Protein AF-A0A966TII4-F1 (afdb_monomer_lite)

pLDDT: mean 80.09, std 16.01, range [38.72, 97.0]

Foldseek 3Di:
DDDDDPPPPPPPPPPPPPDPPDPDPVPQPQWDDDDPFIKGKWKDDPPPPRDTDHPDDPDDDDMDIDIGRPDPVQQAFFDKDWDFDDDPDDPVPGHTPDIDGTDHHD

Structure (mmCIF, N/CA/C/O backbone):
data_AF-A0A966TII4-F1
#
_entry.id   AF-A0A966TII4-F1
#
loop_
_atom_site.group_PDB
_atom_site.id
_atom_site.type_symbol
_atom_site.label_atom_id
_atom_site.label_alt_id
_atom_site.label_comp_id
_atom_site.label_asym_id
_atom_site.label_entity_id
_atom_site.label_seq_id
_atom_site.pdbx_PDB_ins_code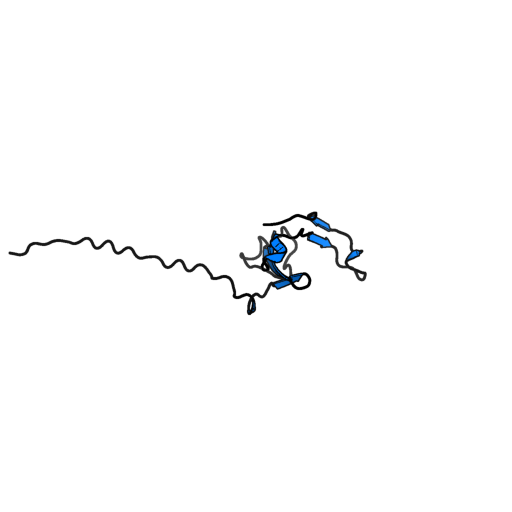
_atom_site.Cartn_x
_atom_site.Cartn_y
_atom_site.Cartn_z
_atom_site.occupancy
_atom_site.B_iso_or_equiv
_atom_site.auth_seq_id
_atom_site.auth_comp_id
_atom_site.auth_asym_id
_atom_site.auth_atom_id
_atom_site.pdbx_PDB_model_num
ATOM 1 N N . MET A 1 1 ? -62.439 -16.588 -41.034 1.00 38.72 1 MET A N 1
ATOM 2 C CA . MET A 1 1 ? -62.429 -17.328 -39.754 1.00 38.72 1 MET A CA 1
ATOM 3 C C . MET A 1 1 ? -61.046 -17.120 -39.154 1.00 38.72 1 MET A C 1
ATOM 5 O O . MET A 1 1 ? -60.069 -17.422 -39.823 1.00 38.72 1 MET A O 1
ATOM 9 N N . LYS A 1 2 ? -60.967 -16.422 -38.016 1.00 42.00 2 LYS A N 1
ATOM 10 C CA . LYS A 1 2 ? -59.726 -15.913 -37.412 1.00 42.00 2 LYS A CA 1
ATOM 11 C C . LYS A 1 2 ? -59.107 -17.013 -36.542 1.00 42.00 2 LYS A C 1
ATOM 13 O O . LYS A 1 2 ? -59.777 -17.469 -35.625 1.00 42.00 2 LYS A O 1
ATOM 18 N N . GLN A 1 3 ? -57.871 -17.421 -36.824 1.00 54.44 3 GLN A N 1
ATOM 19 C CA . GLN A 1 3 ? -57.079 -18.257 -35.919 1.00 54.44 3 GLN A CA 1
ATOM 20 C C . GLN A 1 3 ? -56.191 -17.338 -35.082 1.00 54.44 3 GLN A C 1
ATOM 22 O O . GLN A 1 3 ? -55.355 -16.609 -35.615 1.00 54.44 3 GLN A O 1
ATOM 27 N N . ALA A 1 4 ? -56.449 -17.333 -33.779 1.00 59.31 4 ALA A N 1
ATOM 28 C CA . ALA A 1 4 ? -55.672 -16.635 -32.774 1.00 59.31 4 ALA A CA 1
ATOM 29 C C . ALA A 1 4 ? -54.477 -17.510 -32.388 1.00 59.31 4 ALA A C 1
ATOM 31 O O . ALA A 1 4 ? -54.649 -18.583 -31.818 1.00 59.31 4 ALA A O 1
ATOM 32 N N . LEU A 1 5 ? -53.269 -17.043 -32.685 1.00 57.03 5 LEU A N 1
ATOM 33 C CA . LEU A 1 5 ? -52.047 -17.565 -32.088 1.00 57.03 5 LEU A CA 1
ATOM 34 C C . LEU A 1 5 ? -51.479 -16.442 -31.229 1.00 57.03 5 LEU A C 1
ATOM 36 O O . LEU A 1 5 ? -50.822 -15.526 -31.721 1.00 57.03 5 LEU A O 1
ATOM 40 N N . LEU A 1 6 ? -51.821 -16.490 -29.939 1.00 56.31 6 LEU A N 1
ATOM 41 C CA . LEU A 1 6 ? -51.167 -15.708 -28.900 1.00 56.31 6 LEU A CA 1
ATOM 42 C C . LEU A 1 6 ? -49.713 -16.183 -28.803 1.00 56.31 6 LEU A C 1
ATOM 44 O O . LEU A 1 6 ? -49.396 -17.123 -28.079 1.00 56.31 6 LEU A O 1
ATOM 48 N N . GLY A 1 7 ? -48.838 -15.551 -29.582 1.00 55.44 7 GLY A N 1
ATOM 49 C CA . GLY A 1 7 ? -47.397 -15.667 -29.426 1.00 55.44 7 GLY A CA 1
ATOM 50 C C . GLY A 1 7 ? -46.999 -14.984 -28.127 1.00 55.44 7 GLY A C 1
ATOM 51 O O . GLY A 1 7 ? -46.973 -13.757 -28.046 1.00 55.44 7 GLY A O 1
ATOM 52 N N . TRP A 1 8 ? -46.736 -15.787 -27.100 1.00 60.25 8 TRP A N 1
ATOM 53 C CA . TRP A 1 8 ? -46.182 -15.347 -25.829 1.00 60.25 8 TRP A CA 1
ATOM 54 C C . TRP A 1 8 ? -44.751 -14.870 -26.088 1.00 60.25 8 TRP A C 1
ATOM 56 O O . TRP A 1 8 ? -43.789 -15.635 -26.057 1.00 60.25 8 TRP A O 1
ATOM 66 N N . TRP A 1 9 ? -44.629 -13.595 -26.449 1.00 58.69 9 TRP A N 1
ATOM 67 C CA . TRP A 1 9 ? -43.355 -12.918 -26.602 1.00 58.69 9 TRP A CA 1
ATOM 68 C C . TRP A 1 9 ? -42.779 -12.738 -25.200 1.00 58.69 9 TRP A C 1
ATOM 70 O O . TRP A 1 9 ? -43.059 -11.763 -24.504 1.00 58.69 9 TRP A O 1
ATOM 80 N N . PHE A 1 10 ? -42.024 -13.740 -24.755 1.00 59.88 10 PHE A N 1
ATOM 81 C CA . PHE A 1 10 ? -41.177 -13.639 -23.579 1.00 59.88 10 PHE A CA 1
ATOM 82 C C . PHE A 1 10 ? -40.073 -12.633 -23.926 1.00 59.88 10 PHE A C 1
ATOM 84 O O . PHE A 1 10 ? -39.039 -12.976 -24.497 1.00 59.88 10 PHE A O 1
ATOM 91 N N . CYS A 1 11 ? -40.363 -11.351 -23.703 1.00 64.75 11 CYS A N 1
ATOM 92 C CA . CYS A 1 11 ? -39.399 -10.274 -23.835 1.00 64.75 11 CYS A CA 1
ATOM 93 C C . CYS A 1 11 ? -38.386 -10.452 -22.701 1.00 64.75 11 CYS A C 1
ATOM 95 O O . CYS A 1 11 ? -38.631 -10.055 -21.563 1.00 64.75 11 CYS A O 1
ATOM 97 N N . VAL A 1 12 ? -37.279 -11.138 -22.993 1.00 68.19 12 VAL A N 1
ATOM 98 C CA . VAL A 1 12 ? -36.110 -11.172 -22.116 1.00 68.19 12 VAL A CA 1
ATOM 99 C C . VAL A 1 12 ? -35.539 -9.759 -22.122 1.00 68.19 12 VAL A C 1
ATOM 101 O O . VAL A 1 12 ? -34.771 -9.385 -23.005 1.00 68.19 12 VAL A O 1
ATOM 104 N N . CYS A 1 13 ? -35.965 -8.944 -21.160 1.00 67.75 13 CYS A N 1
ATOM 105 C CA . CYS A 1 13 ? -35.308 -7.685 -20.860 1.00 67.75 13 CYS A CA 1
ATOM 106 C C . CYS A 1 13 ? -33.914 -8.032 -20.337 1.00 67.75 13 CYS A C 1
ATOM 108 O O . CYS A 1 13 ? -33.760 -8.453 -19.191 1.00 67.75 13 CYS A O 1
ATOM 110 N N . ALA A 1 14 ? -32.901 -7.907 -21.192 1.00 65.19 14 ALA A N 1
ATOM 111 C CA . ALA A 1 14 ? -31.520 -7.898 -20.749 1.00 65.19 14 ALA A CA 1
ATOM 112 C C . ALA A 1 14 ? -31.353 -6.679 -19.836 1.00 65.19 14 ALA A C 1
ATOM 114 O O . ALA A 1 14 ? -31.281 -5.546 -20.310 1.00 65.19 14 ALA A O 1
ATOM 115 N N . SER A 1 15 ? -31.367 -6.899 -18.522 1.00 67.94 15 SER A N 1
ATOM 116 C CA . SER A 1 15 ? -30.972 -5.878 -17.562 1.00 67.94 15 SER A CA 1
ATOM 117 C C . SER A 1 15 ? -29.527 -5.518 -17.873 1.00 67.94 15 SER A C 1
ATOM 119 O O . SER A 1 15 ? -28.626 -6.326 -17.648 1.00 67.94 15 SER A O 1
ATOM 121 N N . SER A 1 16 ? -29.297 -4.328 -18.419 1.00 61.53 16 SER A N 1
ATOM 122 C CA . SER A 1 16 ? -27.967 -3.741 -18.490 1.00 61.53 16 SER A CA 1
ATOM 123 C C . SER A 1 16 ? -27.487 -3.594 -17.048 1.00 61.53 16 SER A C 1
ATOM 125 O O . SER A 1 16 ? -27.890 -2.672 -16.340 1.00 61.53 16 SER A O 1
ATOM 127 N N . SER A 1 17 ? -26.683 -4.544 -16.571 1.00 60.25 17 SER A N 1
ATOM 128 C CA . SER A 1 17 ? -25.981 -4.378 -15.308 1.00 60.25 17 SER A CA 1
ATOM 129 C C . SER A 1 17 ? -24.989 -3.246 -15.519 1.00 60.25 17 SER A C 1
ATOM 131 O O . SER A 1 17 ? -23.977 -3.409 -16.202 1.00 60.25 17 SER A O 1
ATOM 133 N N . TRP A 1 18 ? -25.308 -2.079 -14.975 1.00 55.53 18 TRP A N 1
ATOM 134 C CA . TRP A 1 18 ? -24.359 -0.987 -14.873 1.00 55.53 18 TRP A CA 1
ATOM 135 C C . TRP A 1 18 ? -23.382 -1.368 -13.761 1.00 55.53 18 TRP A C 1
ATOM 137 O O . TRP A 1 18 ? -23.590 -1.074 -12.588 1.00 55.53 18 TRP A O 1
ATOM 147 N N . ALA A 1 19 ? -22.362 -2.146 -14.122 1.00 55.16 19 ALA A N 1
ATOM 148 C CA . ALA A 1 19 ? -21.176 -2.237 -13.295 1.00 55.16 19 ALA A CA 1
ATOM 149 C C . ALA A 1 19 ? -20.541 -0.848 -13.349 1.00 55.16 19 ALA A C 1
ATOM 151 O O . ALA A 1 19 ? -20.249 -0.359 -14.442 1.00 55.16 19 ALA A O 1
ATOM 152 N N . HIS A 1 20 ? -20.395 -0.185 -12.200 1.00 51.34 20 HIS A N 1
ATOM 153 C CA . HIS A 1 20 ? -19.582 1.022 -12.127 1.00 51.34 20 HIS A CA 1
ATOM 154 C C . HIS A 1 20 ? -18.202 0.668 -12.694 1.00 51.34 20 HIS A C 1
ATOM 156 O O . HIS A 1 20 ? -17.493 -0.169 -12.139 1.00 51.34 20 HIS A O 1
ATOM 162 N N . GLY A 1 21 ? -17.892 1.216 -13.871 1.00 48.62 21 GLY A N 1
ATOM 163 C CA . GLY A 1 21 ? -16.608 1.017 -14.523 1.00 48.62 21 GLY A CA 1
ATOM 164 C C . GLY A 1 21 ? -15.520 1.603 -13.638 1.00 48.62 21 GLY A C 1
ATOM 165 O O . GLY A 1 21 ? -15.689 2.714 -13.134 1.00 48.62 21 GLY A O 1
ATOM 166 N N . GLY A 1 22 ? -14.439 0.846 -13.436 1.00 52.81 22 GLY A N 1
ATOM 167 C CA . GLY A 1 22 ? -13.253 1.340 -12.743 1.00 52.81 22 GLY A CA 1
ATOM 168 C C . GLY A 1 22 ? -12.848 2.687 -13.331 1.00 52.81 22 GLY A C 1
ATOM 169 O O . GLY A 1 22 ? -12.829 2.848 -14.556 1.00 52.81 22 GLY A O 1
ATOM 170 N N . LEU A 1 23 ? -12.615 3.666 -12.457 1.00 51.94 23 LEU A N 1
ATOM 171 C CA . LEU A 1 23 ? -12.184 4.993 -12.868 1.00 51.94 23 LEU A CA 1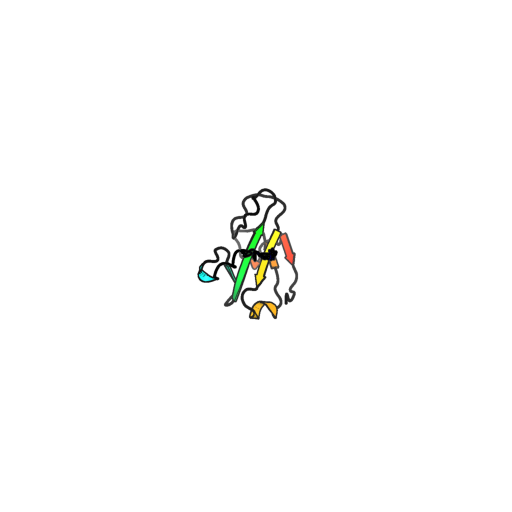
ATOM 172 C C . LEU A 1 23 ? -10.955 4.835 -13.766 1.00 51.94 23 LEU A C 1
ATOM 174 O O . LEU A 1 23 ? -10.041 4.063 -13.467 1.00 51.94 23 LEU A O 1
ATOM 178 N N . ALA A 1 24 ? -10.954 5.528 -14.906 1.00 49.75 24 ALA A N 1
ATOM 179 C CA . ALA A 1 24 ? -9.759 5.609 -15.728 1.00 49.75 24 ALA A CA 1
ATOM 180 C C . ALA A 1 24 ? -8.619 6.095 -14.833 1.00 49.75 24 ALA A C 1
ATOM 182 O O . ALA A 1 24 ? -8.807 7.052 -14.088 1.00 49.75 24 ALA A O 1
ATOM 183 N N . MET A 1 25 ? -7.454 5.452 -14.913 1.00 51.91 25 MET A N 1
ATOM 184 C CA . MET A 1 25 ? -6.324 5.741 -14.033 1.00 51.91 25 MET A CA 1
ATOM 185 C C . MET A 1 25 ? -6.050 7.251 -13.918 1.00 51.91 25 MET A C 1
ATOM 187 O O . MET A 1 25 ? -5.853 7.749 -12.821 1.00 51.91 25 MET A O 1
ATOM 191 N N . GLU A 1 26 ? -6.093 8.035 -14.994 1.00 49.31 26 GLU A N 1
ATOM 192 C CA . GLU A 1 26 ? -5.925 9.506 -14.948 1.00 49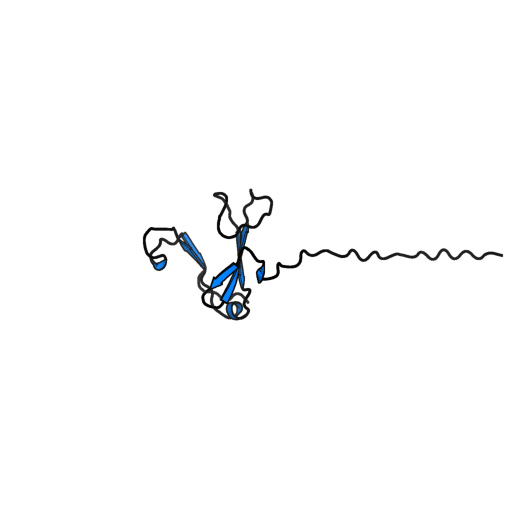.31 26 GLU A CA 1
ATOM 193 C C . GLU A 1 26 ? -6.830 10.241 -13.926 1.00 49.31 26 GLU A C 1
ATOM 195 O O . GLU A 1 26 ? -6.471 11.305 -13.432 1.00 49.31 26 GLU A O 1
ATOM 200 N N . GLN A 1 27 ? -7.998 9.679 -13.609 1.00 53.09 27 GLN A N 1
ATOM 201 C CA . GLN A 1 27 ? -9.027 10.243 -12.729 1.00 53.09 27 GLN A CA 1
ATOM 202 C C . GLN A 1 27 ? -9.117 9.537 -11.369 1.00 53.09 27 GLN A C 1
ATOM 204 O O . GLN A 1 27 ? -9.992 9.869 -10.570 1.00 53.09 27 GLN A O 1
ATOM 209 N N . ASP A 1 28 ? -8.253 8.554 -11.121 1.00 62.00 28 ASP A N 1
ATOM 210 C CA . ASP A 1 28 ? -8.207 7.839 -9.855 1.00 62.00 28 ASP A CA 1
ATOM 211 C C . ASP A 1 28 ? -7.578 8.737 -8.782 1.00 62.00 28 ASP A C 1
ATOM 213 O O . ASP A 1 28 ? -6.406 9.121 -8.863 1.00 62.00 28 ASP A O 1
ATOM 217 N N . MET A 1 29 ? -8.399 9.122 -7.805 1.00 68.62 29 MET A N 1
ATOM 218 C CA . MET A 1 29 ? -8.012 10.037 -6.735 1.00 68.62 29 MET A CA 1
ATOM 219 C C . MET A 1 29 ? -7.107 9.365 -5.699 1.00 68.62 29 MET A C 1
ATOM 221 O O . MET A 1 29 ? -6.418 10.078 -4.972 1.00 68.62 29 MET A O 1
ATOM 225 N N . CYS A 1 30 ? -7.074 8.028 -5.638 1.00 82.62 30 CYS A N 1
ATOM 226 C CA . CYS A 1 30 ? -6.354 7.291 -4.602 1.00 82.62 30 CYS A CA 1
ATOM 227 C C . CYS A 1 30 ? -5.129 6.527 -5.134 1.00 82.62 30 CYS A C 1
ATOM 229 O O . CYS A 1 30 ? -4.860 5.379 -4.768 1.00 82.62 30 CYS A O 1
ATOM 231 N N . LYS A 1 31 ? -4.355 7.169 -6.009 1.00 85.88 31 LYS A N 1
ATOM 232 C CA . LYS A 1 31 ? -3.123 6.595 -6.559 1.00 85.88 31 LYS A CA 1
ATOM 233 C C . LYS A 1 31 ? -1.917 6.801 -5.658 1.00 85.88 31 LYS A C 1
ATOM 235 O O . LYS A 1 31 ? -1.612 7.920 -5.257 1.00 85.88 31 LYS A O 1
ATOM 240 N N . LEU A 1 32 ? -1.150 5.733 -5.474 1.00 85.38 32 LEU A N 1
ATOM 241 C CA . LEU A 1 32 ? 0.163 5.746 -4.843 1.00 85.38 32 LEU A CA 1
ATOM 242 C C . LEU A 1 32 ? 1.249 5.352 -5.847 1.00 85.38 32 LEU A C 1
ATOM 244 O O . LEU A 1 32 ? 1.099 4.404 -6.619 1.00 85.38 32 LEU A O 1
ATOM 248 N N . THR A 1 33 ? 2.379 6.054 -5.797 1.00 88.06 33 THR A N 1
ATOM 249 C CA . THR A 1 33 ? 3.570 5.727 -6.591 1.00 88.06 33 THR A CA 1
ATOM 250 C C . THR A 1 33 ? 4.554 4.900 -5.774 1.00 88.06 33 THR A C 1
ATOM 252 O O . THR A 1 33 ? 4.993 5.332 -4.705 1.00 88.06 33 THR A O 1
ATOM 255 N N . VAL A 1 34 ? 4.972 3.754 -6.308 1.00 87.31 34 VAL A N 1
ATOM 256 C CA . VAL A 1 34 ? 6.049 2.919 -5.764 1.00 87.31 34 VAL A CA 1
ATOM 257 C C . VAL A 1 34 ? 7.206 2.936 -6.756 1.00 87.31 34 VAL A C 1
ATOM 259 O O . VAL A 1 34 ? 7.268 2.143 -7.695 1.00 87.31 34 VAL A O 1
ATOM 262 N N . GLY A 1 35 ? 8.123 3.889 -6.582 1.00 87.94 35 GLY A N 1
ATOM 263 C CA . GLY A 1 35 ? 9.160 4.149 -7.581 1.00 87.94 35 GLY A CA 1
ATOM 264 C C . GLY A 1 35 ? 8.529 4.544 -8.927 1.00 87.94 35 GLY A C 1
ATOM 265 O O . GLY A 1 35 ? 7.771 5.513 -8.952 1.00 87.94 35 GLY A O 1
ATOM 266 N N . PRO A 1 36 ? 8.818 3.834 -10.037 1.00 90.62 36 PRO A N 1
ATOM 267 C CA . PRO A 1 36 ? 8.210 4.106 -11.341 1.00 90.62 36 PRO A CA 1
ATOM 268 C C . PRO A 1 36 ? 6.819 3.471 -11.526 1.00 90.62 36 PRO A C 1
ATOM 270 O O . PRO A 1 36 ? 6.222 3.668 -12.580 1.00 90.62 36 PRO A O 1
ATOM 273 N N . TYR A 1 37 ? 6.335 2.692 -10.553 1.00 92.06 37 TYR A N 1
ATOM 274 C CA . TYR A 1 37 ? 5.102 1.912 -10.663 1.00 92.06 37 TYR A CA 1
ATOM 275 C C . TYR A 1 37 ? 3.929 2.574 -9.939 1.00 92.06 37 TYR A C 1
ATOM 277 O O . TYR A 1 37 ? 4.114 3.318 -8.972 1.00 92.06 37 TYR A O 1
ATOM 285 N N . MET A 1 38 ? 2.720 2.242 -10.374 1.00 90.75 38 MET A N 1
ATOM 286 C CA . MET A 1 38 ? 1.460 2.712 -9.812 1.00 90.75 38 MET A CA 1
ATOM 287 C C . MET A 1 38 ? 0.738 1.601 -9.048 1.00 90.75 38 MET A C 1
ATOM 289 O O . MET A 1 38 ? 0.682 0.448 -9.478 1.00 90.75 38 MET A O 1
ATOM 293 N N . MET A 1 39 ? 0.137 1.986 -7.927 1.00 90.56 39 MET A N 1
ATOM 294 C CA . MET A 1 39 ? -0.717 1.153 -7.089 1.00 90.56 39 MET A CA 1
ATOM 295 C C . MET A 1 39 ? -1.942 1.976 -6.681 1.00 90.56 39 MET A C 1
ATOM 297 O O . MET A 1 39 ? -1.819 3.169 -6.406 1.00 90.56 39 MET A O 1
ATOM 301 N N . HIS A 1 40 ? -3.116 1.361 -6.639 1.00 90.25 40 HIS A N 1
ATOM 302 C CA . HIS A 1 40 ? -4.324 1.991 -6.118 1.00 90.25 40 HIS A CA 1
ATOM 303 C C . HIS A 1 40 ? -4.476 1.639 -4.633 1.00 90.25 40 HIS A C 1
ATOM 305 O O . HIS A 1 40 ? -4.264 0.494 -4.225 1.00 90.25 40 HIS A O 1
ATOM 311 N N . PHE A 1 41 ? -4.795 2.636 -3.815 1.00 89.06 41 PHE A N 1
ATOM 312 C CA . PHE A 1 41 ? -5.015 2.493 -2.381 1.00 89.06 41 PHE A CA 1
ATOM 313 C C . PHE A 1 41 ? -6.472 2.794 -2.065 1.00 89.06 41 PHE A C 1
ATOM 315 O O . PHE A 1 41 ? -6.966 3.848 -2.430 1.00 89.06 41 PHE A O 1
ATOM 322 N N . ALA A 1 42 ? -7.141 1.935 -1.305 1.00 88.38 42 ALA A N 1
ATOM 323 C CA . ALA A 1 42 ? -8.464 2.252 -0.782 1.00 88.38 42 ALA A CA 1
ATOM 324 C C . ALA A 1 42 ? -8.569 1.874 0.690 1.00 88.38 42 ALA A C 1
ATOM 326 O O . ALA A 1 42 ? -8.219 0.764 1.096 1.00 88.38 42 ALA A O 1
ATOM 327 N N . GLY A 1 43 ? -9.080 2.800 1.493 1.00 89.44 43 GLY A N 1
ATOM 328 C CA . GLY A 1 43 ? -9.410 2.566 2.887 1.00 89.44 43 GLY A CA 1
ATOM 329 C C . GLY A 1 43 ? -10.916 2.526 3.131 1.00 89.44 43 GLY A C 1
ATOM 330 O O . GLY A 1 43 ? -11.668 3.297 2.536 1.00 89.44 43 GLY A O 1
ATOM 331 N N . TYR A 1 44 ? -11.354 1.657 4.045 1.00 89.19 44 TYR A N 1
ATOM 332 C CA . TYR A 1 44 ? -12.749 1.550 4.484 1.00 89.19 44 TYR A CA 1
ATOM 333 C C . TYR A 1 44 ? -12.852 1.457 6.012 1.00 89.19 44 TYR A C 1
ATOM 335 O O . TYR A 1 44 ? -12.042 0.791 6.663 1.00 89.19 44 TYR A O 1
ATOM 343 N N . GLN A 1 45 ? -13.879 2.095 6.579 1.00 88.94 45 GLN A N 1
ATOM 344 C CA . GLN A 1 45 ? -14.257 2.034 7.999 1.00 88.94 45 GLN A CA 1
ATOM 345 C C . GLN A 1 45 ? -15.767 1.785 8.120 1.00 88.94 45 GLN A C 1
ATOM 347 O O . GLN A 1 45 ? -16.517 2.169 7.226 1.00 88.94 45 GLN A O 1
ATOM 352 N N . GLU A 1 46 ? -16.217 1.142 9.202 1.00 81.38 46 GLU A N 1
ATOM 353 C CA . GLU A 1 46 ? -17.639 0.790 9.397 1.00 81.38 46 GLU A CA 1
ATOM 354 C C . GLU A 1 46 ? -18.553 2.027 9.472 1.00 81.38 46 GLU A C 1
ATOM 356 O O . GLU A 1 46 ? -19.685 2.007 8.989 1.00 81.38 46 GLU A O 1
ATOM 361 N N . ASP A 1 47 ? -18.037 3.111 10.049 1.00 70.69 47 ASP A N 1
ATOM 362 C CA . ASP A 1 47 ? -18.751 4.358 10.334 1.00 70.69 47 ASP A CA 1
ATOM 363 C C . ASP A 1 47 ? -18.927 5.227 9.076 1.00 70.69 47 ASP A C 1
ATOM 365 O O . ASP A 1 47 ? -19.851 6.041 8.980 1.00 70.69 47 ASP A O 1
ATOM 369 N N . ALA A 1 48 ? -18.024 5.066 8.105 1.00 63.69 48 ALA A N 1
ATOM 370 C CA . ALA A 1 48 ? -18.097 5.731 6.816 1.00 63.69 48 ALA A CA 1
ATOM 371 C C . ALA A 1 48 ? -19.077 4.942 5.944 1.00 63.69 48 ALA A C 1
ATOM 373 O O . ALA A 1 48 ? -18.937 3.733 5.801 1.00 63.69 48 ALA A O 1
ATOM 374 N N . GLN A 1 49 ? -20.083 5.602 5.366 1.00 61.47 49 GLN A N 1
ATOM 375 C CA . GLN A 1 49 ? -21.156 4.995 4.559 1.00 61.47 49 GLN A CA 1
ATOM 376 C C . GLN A 1 49 ? -20.643 4.321 3.265 1.00 61.47 49 GLN A C 1
ATOM 378 O O . GLN A 1 49 ? -20.972 4.751 2.164 1.00 61.47 49 GLN A O 1
ATOM 383 N N . ARG A 1 50 ? -19.849 3.248 3.381 1.00 63.66 50 ARG A N 1
ATOM 384 C CA . ARG A 1 50 ? -19.173 2.532 2.284 1.00 63.66 50 ARG A CA 1
ATOM 385 C C . ARG A 1 50 ? -18.337 3.433 1.368 1.00 63.66 50 ARG A C 1
ATOM 387 O O . ARG A 1 50 ? -18.078 3.065 0.226 1.00 63.66 50 ARG A O 1
ATOM 394 N N . THR A 1 51 ? -17.929 4.596 1.857 1.00 74.81 51 THR A N 1
ATOM 395 C CA . THR A 1 51 ? -17.112 5.537 1.097 1.00 74.81 51 THR A CA 1
ATOM 396 C C . THR A 1 51 ? -15.653 5.155 1.258 1.00 74.81 51 THR A C 1
ATOM 398 O O . THR A 1 51 ? -15.178 4.997 2.384 1.00 74.81 51 THR A O 1
ATOM 401 N N . GLU A 1 52 ? -14.959 4.999 0.136 1.00 80.50 52 GLU A N 1
ATOM 402 C CA . GLU A 1 52 ? -13.507 4.868 0.144 1.00 80.50 52 GLU A CA 1
ATOM 403 C C . GLU A 1 52 ? -12.856 6.177 0.604 1.00 80.50 52 GLU A C 1
ATOM 405 O O . GLU A 1 52 ? -13.364 7.272 0.346 1.00 80.50 52 GLU A O 1
ATOM 410 N N . PHE A 1 53 ? -11.720 6.064 1.281 1.00 84.88 53 PHE A N 1
ATOM 411 C CA . PHE A 1 53 ? -10.821 7.188 1.511 1.00 84.88 53 PHE A CA 1
ATOM 412 C C . PHE A 1 53 ? -9.416 6.846 1.015 1.00 84.88 53 PHE A C 1
ATOM 414 O O . PHE A 1 53 ? -9.007 5.682 1.036 1.00 84.88 53 PHE A O 1
ATOM 421 N N . CYS A 1 54 ? -8.685 7.876 0.585 1.00 82.50 54 CYS A N 1
ATOM 422 C CA . CYS A 1 54 ? -7.330 7.738 0.059 1.00 82.50 54 CYS A CA 1
ATOM 423 C C . CYS A 1 54 ? -6.283 7.927 1.173 1.00 82.50 54 CYS A C 1
ATOM 425 O O . CYS A 1 54 ? -5.791 6.963 1.738 1.00 82.50 54 CYS A O 1
ATOM 427 N N . GLU A 1 55 ? -5.952 9.168 1.537 1.00 77.44 55 GLU A N 1
ATOM 428 C CA . GLU A 1 55 ? -4.836 9.456 2.457 1.00 77.44 55 GLU A CA 1
ATOM 429 C C . GLU A 1 55 ? -5.308 9.814 3.874 1.00 77.44 55 GLU A C 1
ATOM 431 O O . GLU A 1 55 ? -4.660 9.468 4.865 1.00 77.44 55 GLU A O 1
ATOM 436 N N . ASP A 1 56 ? -6.470 10.463 3.979 1.00 81.62 56 ASP A N 1
ATOM 437 C CA . ASP A 1 56 ? -7.015 10.955 5.241 1.00 81.62 56 ASP A CA 1
ATOM 438 C C . ASP A 1 56 ? -7.987 9.941 5.857 1.00 81.62 56 ASP A C 1
ATOM 440 O O . ASP A 1 56 ? -9.170 9.888 5.516 1.00 81.62 56 ASP A O 1
ATOM 444 N N . ILE A 1 57 ? -7.484 9.141 6.802 1.00 86.00 57 ILE A N 1
ATOM 445 C CA . ILE A 1 57 ? -8.317 8.248 7.619 1.00 86.00 57 ILE A CA 1
ATOM 446 C C . ILE A 1 57 ? -9.241 9.115 8.500 1.00 86.00 57 ILE A C 1
ATOM 448 O O . ILE A 1 57 ? -8.736 9.854 9.353 1.00 86.00 57 ILE A O 1
ATOM 452 N N . PRO A 1 58 ? -10.577 9.027 8.360 1.00 83.75 58 PRO A N 1
ATOM 453 C CA . PRO A 1 58 ? -11.480 10.007 8.961 1.00 83.75 58 PRO A CA 1
ATOM 454 C C . PRO A 1 58 ? -11.607 9.854 10.482 1.00 83.75 58 PRO A C 1
ATOM 456 O O . PRO A 1 58 ? -11.672 10.852 11.210 1.00 83.75 58 PRO A O 1
ATOM 459 N N . HIS A 1 59 ? -11.629 8.618 10.989 1.00 87.06 59 HIS A N 1
ATOM 460 C CA . HIS A 1 59 ? -11.807 8.324 12.411 1.00 87.06 59 HIS A CA 1
ATOM 461 C C . HIS A 1 59 ? -10.828 7.257 12.909 1.00 87.06 59 HIS A C 1
ATOM 463 O O . HIS A 1 59 ? -10.156 6.570 12.144 1.00 87.06 59 HIS A O 1
ATOM 469 N N . LYS A 1 60 ? -10.717 7.111 14.231 1.00 88.94 60 LYS A N 1
ATOM 470 C CA . LYS A 1 60 ? -9.984 5.990 14.831 1.00 88.94 60 LYS A CA 1
ATOM 471 C C . LYS A 1 60 ? -10.925 4.797 14.942 1.00 88.94 60 LYS A C 1
ATOM 473 O O . LYS A 1 60 ? -11.977 4.929 15.553 1.00 88.94 60 LYS A O 1
ATOM 478 N N . GLY A 1 61 ? -10.506 3.637 14.453 1.00 89.62 61 GLY A N 1
ATOM 479 C CA . GLY A 1 61 ? -11.298 2.416 14.551 1.00 89.62 61 GLY A CA 1
ATOM 480 C C . GLY A 1 61 ? -10.767 1.301 13.654 1.00 89.62 61 GLY A C 1
ATOM 481 O O . GLY A 1 61 ? -9.729 1.476 13.002 1.00 89.62 61 GLY A O 1
ATOM 482 N N . PRO A 1 62 ? -11.460 0.149 13.623 1.00 90.31 62 PRO A N 1
ATOM 483 C CA . PRO A 1 62 ? -11.190 -0.912 12.662 1.00 90.31 62 PRO A CA 1
ATOM 484 C C . PRO A 1 62 ? -11.167 -0.344 11.244 1.00 90.31 62 PRO A C 1
ATOM 486 O O . PRO A 1 62 ? -12.095 0.340 10.823 1.00 90.31 62 PRO A O 1
ATOM 489 N N . THR A 1 63 ? -10.073 -0.593 10.534 1.00 89.62 63 THR A N 1
ATOM 490 C CA . THR A 1 63 ? -9.830 -0.030 9.208 1.00 89.62 63 THR A CA 1
ATOM 491 C C . THR A 1 63 ? -9.367 -1.137 8.282 1.00 89.62 63 THR A C 1
ATOM 493 O O . THR A 1 63 ? -8.434 -1.869 8.613 1.00 89.62 63 THR A O 1
ATOM 496 N N . ILE A 1 64 ? -10.012 -1.249 7.127 1.00 90.94 64 ILE A N 1
ATOM 497 C CA . ILE A 1 64 ? -9.596 -2.146 6.054 1.00 90.94 64 ILE A CA 1
ATOM 498 C C . ILE A 1 64 ? -8.813 -1.311 5.051 1.00 90.94 64 ILE A C 1
ATOM 500 O O . ILE A 1 64 ? -9.311 -0.289 4.590 1.00 90.94 64 ILE A O 1
ATOM 504 N N . ILE A 1 65 ? -7.600 -1.751 4.731 1.00 91.25 65 ILE A N 1
ATOM 505 C CA . ILE A 1 65 ? -6.757 -1.153 3.697 1.00 91.25 65 ILE A CA 1
ATOM 506 C C . ILE A 1 65 ? -6.651 -2.155 2.551 1.00 91.25 65 ILE A C 1
ATOM 508 O O . ILE A 1 65 ? -6.314 -3.318 2.774 1.00 91.25 65 ILE A O 1
ATOM 512 N N . VAL A 1 66 ? -6.926 -1.691 1.338 1.00 91.88 66 VAL A N 1
ATOM 513 C CA . VAL A 1 66 ? -6.779 -2.433 0.089 1.00 91.88 66 VAL A CA 1
ATOM 514 C C . VAL A 1 66 ? -5.663 -1.781 -0.718 1.00 91.88 66 VAL A C 1
ATOM 516 O O . VAL A 1 66 ? -5.666 -0.571 -0.928 1.00 91.88 66 VAL A O 1
ATOM 519 N N . LEU A 1 67 ? -4.706 -2.598 -1.148 1.00 91.88 67 LEU A N 1
ATOM 520 C CA . LEU A 1 67 ? -3.607 -2.211 -2.025 1.00 91.88 67 LEU A CA 1
ATOM 521 C C . LEU A 1 67 ? -3.757 -3.004 -3.321 1.00 91.88 67 LEU A C 1
ATOM 523 O O . LEU A 1 67 ? -3.645 -4.229 -3.300 1.00 91.88 67 LEU A O 1
ATOM 527 N N . ASP A 1 68 ? -4.040 -2.317 -4.423 1.00 91.56 68 ASP A N 1
ATOM 528 C CA . ASP A 1 68 ? -4.243 -2.925 -5.736 1.00 91.56 68 ASP A CA 1
ATOM 529 C C . ASP A 1 68 ? -3.069 -2.591 -6.665 1.00 91.56 68 ASP A C 1
ATOM 531 O O . ASP A 1 68 ? -2.823 -1.433 -7.012 1.00 91.56 68 ASP A O 1
ATOM 535 N N . ALA A 1 69 ? -2.313 -3.624 -7.037 1.00 91.94 69 ALA A N 1
ATOM 536 C CA . ALA A 1 69 ? -1.165 -3.539 -7.928 1.00 91.94 69 ALA A CA 1
ATOM 537 C C . ALA A 1 69 ? -1.618 -3.273 -9.375 1.00 91.94 69 ALA A C 1
ATOM 539 O O . ALA A 1 69 ? -1.757 -4.196 -10.182 1.00 91.94 69 ALA A O 1
ATOM 540 N N . VAL A 1 70 ? -1.822 -1.991 -9.693 1.00 89.31 70 VAL A N 1
ATOM 541 C CA . VAL A 1 70 ? -2.246 -1.524 -11.021 1.00 89.31 70 VAL A CA 1
ATOM 542 C C . VAL A 1 70 ? -1.229 -1.924 -12.088 1.00 89.31 70 VAL A C 1
ATOM 544 O O . VAL A 1 70 ? -1.592 -2.510 -13.110 1.00 89.31 70 VAL A O 1
ATOM 547 N N . ASP A 1 71 ? 0.052 -1.626 -11.859 1.00 91.12 71 ASP A N 1
ATOM 548 C CA . ASP A 1 71 ? 1.102 -2.044 -12.780 1.00 91.12 71 ASP A CA 1
ATOM 549 C C . ASP A 1 71 ? 1.413 -3.528 -12.613 1.00 91.12 71 ASP A C 1
ATOM 551 O O . ASP A 1 71 ? 1.876 -3.977 -11.565 1.00 91.12 71 ASP A O 1
ATOM 555 N N . SER A 1 72 ? 1.237 -4.286 -13.697 1.00 92.19 72 SER A N 1
ATOM 556 C CA . SER A 1 72 ? 1.481 -5.737 -13.726 1.00 92.19 72 SER A CA 1
ATOM 557 C C . SER A 1 72 ? 2.861 -6.150 -13.201 1.00 92.19 72 SER A C 1
ATOM 559 O O . SER A 1 72 ? 2.973 -7.191 -12.565 1.00 92.19 72 SER A O 1
ATOM 561 N N . ALA A 1 73 ? 3.887 -5.313 -13.382 1.00 92.25 73 ALA A N 1
ATOM 562 C CA . ALA A 1 73 ? 5.229 -5.569 -12.865 1.00 92.25 73 ALA A CA 1
ATOM 563 C C . ALA A 1 73 ? 5.264 -5.748 -11.334 1.00 92.25 73 ALA A C 1
ATOM 565 O O . ALA A 1 73 ? 6.073 -6.523 -10.834 1.00 92.25 73 ALA A O 1
ATOM 566 N N . LEU A 1 74 ? 4.384 -5.070 -10.584 1.00 93.56 74 LEU A N 1
ATOM 567 C CA . LEU A 1 74 ? 4.297 -5.205 -9.125 1.00 93.56 74 LEU A CA 1
ATOM 568 C C . LEU A 1 74 ? 3.809 -6.594 -8.685 1.00 93.56 74 LEU A C 1
ATOM 570 O O . LEU A 1 74 ? 4.155 -7.029 -7.591 1.00 93.56 74 LEU A O 1
ATOM 574 N N . ARG A 1 75 ? 3.055 -7.306 -9.532 1.00 94.19 75 ARG A N 1
ATOM 575 C CA . ARG A 1 75 ? 2.442 -8.609 -9.208 1.00 94.19 75 ARG A CA 1
ATOM 576 C C . ARG A 1 75 ? 3.458 -9.747 -9.156 1.00 94.19 75 ARG A C 1
ATOM 578 O O . ARG A 1 75 ? 3.245 -10.723 -8.446 1.00 94.19 75 ARG A O 1
ATOM 585 N N . ASP A 1 76 ? 4.587 -9.580 -9.845 1.00 94.81 76 ASP A N 1
ATOM 586 C CA . ASP A 1 76 ? 5.704 -10.531 -9.863 1.00 94.81 76 ASP A CA 1
ATOM 587 C C . ASP A 1 76 ? 6.830 -10.156 -8.878 1.00 94.81 76 ASP A C 1
ATOM 589 O O . ASP A 1 76 ? 7.849 -10.847 -8.794 1.00 94.81 76 ASP A O 1
ATOM 593 N N . MET A 1 77 ? 6.675 -9.062 -8.122 1.00 94.88 77 MET A N 1
ATOM 594 C CA . MET A 1 77 ? 7.677 -8.580 -7.170 1.00 94.88 77 MET A CA 1
ATOM 595 C C . MET A 1 77 ? 7.240 -8.807 -5.715 1.00 94.88 77 MET A C 1
ATOM 597 O O . MET A 1 77 ? 6.058 -8.691 -5.393 1.00 94.88 77 MET A O 1
ATOM 601 N N . PRO A 1 78 ? 8.177 -9.097 -4.791 1.00 95.88 78 PRO A N 1
ATOM 602 C CA . PRO A 1 78 ? 7.870 -9.106 -3.367 1.00 95.88 78 PRO A CA 1
ATOM 603 C C . PRO A 1 78 ? 7.517 -7.698 -2.870 1.00 95.88 78 PRO A C 1
ATOM 605 O O . PRO A 1 78 ? 8.332 -6.780 -2.966 1.00 95.88 78 PRO A O 1
ATOM 608 N N . ILE A 1 79 ? 6.330 -7.548 -2.287 1.00 93.88 79 ILE A N 1
ATOM 609 C CA . ILE A 1 79 ? 5.852 -6.304 -1.680 1.00 93.88 79 ILE A CA 1
ATOM 610 C C . ILE A 1 79 ? 5.910 -6.449 -0.157 1.00 93.88 79 ILE A C 1
ATOM 612 O O . ILE A 1 79 ? 5.319 -7.368 0.412 1.00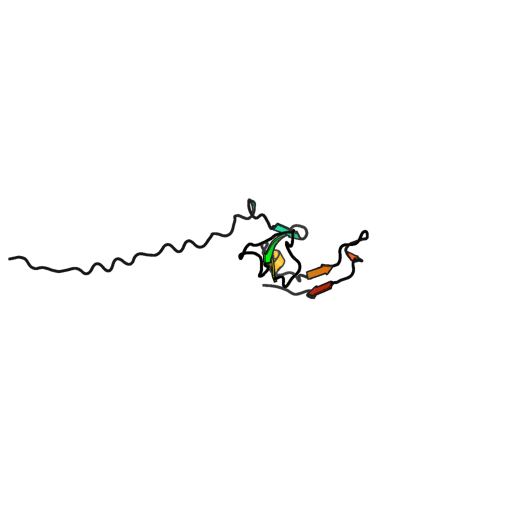 93.88 79 ILE A O 1
ATOM 616 N N . GLU A 1 80 ? 6.625 -5.536 0.505 1.00 94.25 80 GLU A N 1
ATOM 617 C CA . GLU A 1 80 ? 6.579 -5.352 1.960 1.00 94.25 80 GLU A CA 1
ATOM 618 C C . GLU A 1 80 ? 5.619 -4.205 2.294 1.00 94.25 80 GLU A C 1
ATOM 620 O O . GLU A 1 80 ? 5.704 -3.134 1.694 1.00 94.25 80 GLU A O 1
ATOM 625 N N . PHE A 1 81 ? 4.738 -4.401 3.278 1.00 92.81 81 PHE A N 1
ATOM 626 C CA . PHE A 1 81 ? 3.855 -3.342 3.768 1.00 92.81 81 PHE A CA 1
ATOM 627 C C . PHE A 1 81 ? 4.116 -3.068 5.244 1.00 92.81 81 PHE A C 1
ATOM 629 O O . PHE A 1 81 ? 4.153 -3.989 6.060 1.00 92.81 81 PHE A O 1
ATOM 636 N N . ARG A 1 82 ? 4.275 -1.790 5.597 1.00 93.75 82 ARG A N 1
ATOM 637 C CA . ARG A 1 82 ? 4.547 -1.343 6.965 1.00 93.75 82 ARG A CA 1
ATOM 638 C C . ARG A 1 82 ? 3.681 -0.141 7.310 1.00 93.75 82 ARG A C 1
ATOM 640 O O . ARG A 1 82 ? 3.590 0.805 6.534 1.00 93.75 82 ARG A O 1
ATOM 647 N N . ILE A 1 83 ? 3.117 -0.152 8.513 1.00 93.44 83 ILE A N 1
ATOM 648 C CA . ILE A 1 83 ? 2.510 1.024 9.139 1.00 93.44 83 ILE A CA 1
ATOM 649 C C . ILE A 1 83 ? 3.468 1.490 10.224 1.00 93.44 83 ILE A C 1
ATOM 651 O O . ILE A 1 83 ? 3.791 0.732 11.139 1.00 93.44 83 ILE A O 1
ATOM 655 N N . VAL A 1 84 ? 3.909 2.741 10.140 1.00 94.88 84 VAL A N 1
ATOM 656 C CA . VAL A 1 84 ? 4.825 3.351 11.109 1.00 94.88 84 VAL A CA 1
ATOM 657 C C . VAL A 1 84 ? 4.186 4.574 11.754 1.00 94.88 84 VAL A C 1
ATOM 659 O O . VAL A 1 84 ? 3.309 5.215 11.173 1.00 94.88 84 VAL A O 1
ATOM 662 N N . ARG A 1 85 ? 4.625 4.937 12.962 1.00 93.75 85 ARG A N 1
ATOM 663 C CA . ARG A 1 85 ? 4.229 6.221 13.551 1.00 93.75 85 ARG A CA 1
ATOM 664 C C . ARG A 1 85 ? 4.990 7.358 12.888 1.00 93.75 85 ARG A C 1
ATOM 666 O O . ARG A 1 85 ? 6.216 7.345 12.879 1.00 93.75 85 ARG A O 1
ATOM 673 N N . LYS A 1 86 ? 4.273 8.387 12.437 1.00 89.50 86 LYS A N 1
ATOM 674 C CA . LYS A 1 86 ? 4.899 9.642 12.013 1.00 89.50 86 LYS A CA 1
ATOM 675 C C . LYS A 1 86 ? 5.726 10.227 13.166 1.00 89.50 86 LYS A C 1
ATOM 677 O O . LYS A 1 86 ? 5.228 10.353 14.285 1.00 89.50 86 LYS A O 1
ATOM 682 N N . SER A 1 87 ? 6.974 10.571 12.878 1.00 90.12 87 SER A N 1
ATOM 683 C CA . SER A 1 87 ? 7.899 11.265 13.773 1.00 90.12 87 SER A CA 1
ATOM 684 C C . SER A 1 87 ? 8.605 12.379 12.998 1.00 90.12 87 SER A C 1
ATOM 686 O O . SER A 1 87 ? 8.478 12.462 11.777 1.00 90.12 87 SER A O 1
ATOM 688 N N . ASP A 1 88 ? 9.352 13.227 13.701 1.00 90.19 88 ASP A N 1
ATOM 689 C CA . ASP A 1 88 ? 10.142 14.295 13.073 1.00 90.19 88 ASP A CA 1
ATOM 690 C C . ASP A 1 88 ? 11.430 13.773 12.399 1.00 90.19 88 ASP A C 1
ATOM 692 O O . ASP A 1 88 ? 12.157 14.533 11.762 1.00 90.19 88 ASP A O 1
ATOM 696 N N . GLY A 1 89 ? 11.739 12.480 12.559 1.00 90.00 89 GLY A N 1
ATOM 697 C CA . GLY A 1 89 ? 12.928 11.828 12.010 1.00 90.00 89 GLY A CA 1
ATOM 698 C C . GLY A 1 89 ? 12.669 11.056 10.708 1.00 90.00 89 GLY A C 1
ATOM 699 O O . GLY A 1 89 ? 11.553 11.047 10.187 1.00 90.00 89 GLY A O 1
ATOM 700 N N . PRO A 1 90 ? 13.692 10.365 10.170 1.00 91.00 90 PRO A N 1
ATOM 701 C CA . PRO A 1 90 ? 13.550 9.551 8.965 1.00 91.00 90 PRO A CA 1
ATOM 702 C C . PRO A 1 90 ? 12.509 8.435 9.136 1.00 91.00 90 PRO A C 1
ATOM 704 O O . PRO A 1 90 ? 12.531 7.717 10.140 1.00 91.00 90 PRO A O 1
ATOM 707 N N . ILE A 1 91 ? 11.662 8.227 8.119 1.00 86.56 91 ILE A N 1
ATOM 708 C CA . ILE A 1 91 ? 10.613 7.184 8.098 1.00 86.56 91 ILE A CA 1
ATOM 709 C C . ILE A 1 91 ? 11.198 5.784 8.344 1.00 86.56 91 ILE A C 1
ATOM 711 O O . ILE A 1 91 ? 10.578 4.962 9.014 1.00 86.56 91 ILE A O 1
ATOM 715 N N . GLU A 1 92 ? 12.414 5.513 7.870 1.00 87.88 92 GLU A N 1
ATOM 716 C CA . GLU A 1 92 ? 13.087 4.223 8.075 1.00 87.88 92 GLU A CA 1
ATOM 717 C C . GLU A 1 92 ? 13.334 3.903 9.556 1.00 87.88 92 GLU A C 1
ATOM 719 O O . GLU A 1 92 ? 13.291 2.742 9.956 1.00 87.88 92 GLU A O 1
ATOM 724 N N . SER A 1 93 ? 13.537 4.938 10.375 1.00 89.50 93 SER A N 1
ATOM 725 C CA . SER A 1 93 ? 13.761 4.825 11.822 1.00 89.50 93 SER A CA 1
ATOM 726 C C . SER A 1 93 ? 12.476 4.904 12.652 1.00 89.50 93 SER A C 1
ATOM 728 O O . SER A 1 93 ? 12.519 4.799 13.879 1.00 89.50 93 SER A O 1
ATOM 730 N N . ALA A 1 94 ? 11.330 5.120 12.004 1.00 93.88 94 ALA A N 1
ATOM 731 C CA . ALA A 1 94 ? 10.066 5.307 12.690 1.00 93.88 94 ALA A CA 1
ATOM 732 C C . ALA A 1 94 ? 9.589 4.007 13.372 1.00 93.88 94 ALA A C 1
ATOM 734 O O . ALA A 1 94 ? 9.727 2.922 12.797 1.00 93.88 94 ALA A O 1
ATOM 735 N N . PRO A 1 95 ? 8.979 4.091 14.574 1.00 93.88 95 PRO A N 1
ATOM 736 C CA . PRO A 1 95 ? 8.427 2.925 15.252 1.00 93.88 95 PRO A CA 1
ATOM 737 C C . PRO A 1 95 ? 7.353 2.236 14.405 1.00 93.88 95 PRO A C 1
ATOM 739 O O . PRO A 1 95 ? 6.350 2.854 14.036 1.00 93.88 95 PRO A O 1
ATOM 742 N N . GLU A 1 96 ? 7.556 0.950 14.136 1.00 94.94 96 GLU A N 1
ATOM 743 C CA . GLU A 1 96 ? 6.607 0.103 13.419 1.00 94.94 96 GLU A CA 1
ATOM 744 C C . GLU A 1 96 ? 5.409 -0.250 14.307 1.00 94.94 96 GLU A C 1
ATOM 746 O O . GLU A 1 96 ? 5.552 -0.604 15.477 1.00 94.94 96 GLU A O 1
ATOM 751 N N . VAL A 1 97 ? 4.214 -0.126 13.739 1.00 94.88 97 VAL A N 1
ATOM 752 C CA . VAL A 1 97 ? 2.933 -0.459 14.372 1.00 94.88 97 VAL A CA 1
ATOM 753 C C . VAL A 1 97 ? 2.362 -1.744 13.777 1.00 94.88 97 VAL A C 1
ATOM 755 O O . VAL A 1 97 ? 1.700 -2.506 14.476 1.00 94.88 97 VAL A O 1
ATOM 758 N N . PHE A 1 98 ? 2.622 -1.989 12.493 1.00 94.62 98 PHE A N 1
ATOM 759 C CA . PHE A 1 98 ? 2.187 -3.181 11.781 1.00 94.62 98 PHE A CA 1
ATOM 760 C C . PHE A 1 98 ? 3.127 -3.475 10.617 1.00 94.62 98 PHE A C 1
ATOM 762 O O . PHE A 1 98 ? 3.636 -2.546 9.984 1.00 94.62 98 PHE A O 1
ATOM 769 N N . LYS A 1 99 ? 3.305 -4.758 10.306 1.00 95.25 99 LYS A N 1
ATOM 770 C CA . LYS A 1 99 ? 4.094 -5.211 9.166 1.00 95.25 99 LYS A CA 1
ATOM 771 C C . LYS A 1 99 ? 3.518 -6.472 8.551 1.00 95.25 99 LYS A C 1
ATOM 773 O O . LYS A 1 99 ? 3.219 -7.436 9.253 1.00 95.25 99 LYS A O 1
ATOM 778 N N . LEU A 1 100 ? 3.454 -6.464 7.227 1.00 95.50 100 LEU A N 1
ATOM 779 C CA . LEU A 1 100 ? 3.377 -7.660 6.405 1.00 95.50 100 LEU A CA 1
ATOM 780 C C . LEU A 1 100 ? 4.772 -7.916 5.828 1.00 95.50 100 LEU A C 1
ATOM 782 O O . LEU A 1 100 ? 5.347 -7.004 5.224 1.00 95.50 100 LEU A O 1
ATOM 786 N N . PRO A 1 101 ? 5.348 -9.113 6.033 1.00 95.94 101 PRO A N 1
ATOM 787 C CA . PRO A 1 101 ? 6.637 -9.450 5.448 1.00 95.94 101 PRO A CA 1
ATOM 788 C C . PRO A 1 101 ? 6.551 -9.458 3.911 1.00 95.94 101 PRO A C 1
ATOM 790 O O . PRO A 1 101 ? 5.455 -9.628 3.371 1.00 95.94 101 PRO A O 1
ATOM 793 N N . PRO A 1 102 ? 7.691 -9.314 3.209 1.00 97.00 102 PRO A N 1
ATOM 794 C CA . PRO A 1 102 ? 7.728 -9.370 1.753 1.00 97.00 102 PRO A CA 1
ATOM 795 C C . PRO A 1 102 ? 7.046 -10.630 1.209 1.00 97.00 102 PRO A C 1
ATOM 797 O O . PRO A 1 102 ? 7.427 -11.749 1.562 1.00 97.00 102 PRO A O 1
ATOM 800 N N . ALA A 1 103 ? 6.058 -10.445 0.338 1.00 97.00 103 ALA A N 1
ATOM 801 C CA . ALA A 1 103 ? 5.346 -11.528 -0.332 1.00 97.00 103 ALA A CA 1
ATOM 802 C C . ALA A 1 103 ? 4.933 -11.116 -1.750 1.00 97.00 103 ALA A C 1
ATOM 804 O O . ALA A 1 103 ? 4.798 -9.931 -2.043 1.00 97.00 103 ALA A O 1
ATOM 805 N N . VAL A 1 104 ? 4.754 -12.105 -2.624 1.00 95.94 104 VAL A N 1
ATOM 806 C CA . VAL A 1 104 ? 4.282 -11.908 -4.001 1.00 95.94 104 VAL A CA 1
ATOM 807 C C . VAL A 1 104 ? 2.758 -12.041 -4.020 1.00 95.94 104 VAL A C 1
ATOM 809 O O . VAL A 1 104 ? 2.226 -13.005 -3.464 1.00 95.94 104 VAL A O 1
ATOM 812 N N . TYR A 1 105 ? 2.075 -11.090 -4.658 1.00 92.31 105 TYR A N 1
ATOM 813 C CA . TYR A 1 105 ? 0.614 -11.036 -4.774 1.00 92.31 105 TYR A CA 1
ATOM 814 C C . TYR A 1 105 ? 0.217 -11.115 -6.260 1.00 92.31 105 TYR A C 1
ATOM 816 O O . TYR A 1 105 ? 0.139 -10.074 -6.916 1.00 92.31 105 TYR A O 1
ATOM 824 N N . PRO A 1 106 ? 0.028 -12.336 -6.799 1.00 86.69 106 PRO A N 1
ATOM 825 C CA . PRO A 1 106 ? -0.234 -12.548 -8.221 1.00 86.69 106 PRO A CA 1
ATOM 826 C C . PRO A 1 106 ? -1.619 -12.057 -8.663 1.00 86.69 106 PRO A C 1
ATOM 828 O O . PRO A 1 106 ? -2.602 -12.166 -7.898 1.00 86.69 106 PRO A O 1
#

Radius of gyration: 23.72 Å; chains: 1; bounding box: 76×33×55 Å

Sequence (106 aa):
MKQALLGWWFCVCASSSWAHGGLAMEQDMCKLTVGPYMMHFAGYQEDAQRTEFCEDIPHKGPTIIVLDAVDSALRDMPIEFRIVRKSDGPIESAPEVFKLPPAVYP

Secondary structure (DSSP, 8-state):
--------------------PPPPGGG-TTEEEETTEEEEEEEEESSSSS--BSS---SSS-EEEEEE--SGGGGGS-EEEEEE---SS-GGGSPEEEEEEEE---

=== Feature glossary ===
A reading guide for the features in this record.

Start from the sequence.

  · Sequence gives the chain of amino acids in standard one-letter code (A=alanine, C=cysteine, …, Y=tyrosine), read N→C. It is the only feature that is directly encoded by the gene; all structural features are derived from the folded form of this sequence.

Fold it, and you get atomic coordinates and the backbone conformation that goes with them.

  · The mmCIF table is the protein's shape written out atom by atom. For each backbone N, Cα, C, and carbonyl O, it records an (x, y, z) coordinate triple in Å plus the residue type, chain letter, and residue number.

  · Backbone dihedral angles. Every residue except chain termini has a φ (preceding-C → N → Cα → C) and a ψ (N → Cα → C → next-N). They are reported in degrees following the IUPAC sign convention. Secondary structure is essentially a statement about which (φ, ψ) basin each residue occupies.

  · DSSP 8-state secondary structure assigns each residue one of H (α-helix), G (3₁₀-helix), I (π-helix), E (extended β-strand), B (isolated β-bridge), T (hydrogen-bonded turn), S (bend), or '-' (coil). The assignment is computed from backbone hydrogen-bond geometry via the Kabsch–Sander algorithm.

  · P-SEA three-state annotation labels each residue as helix, strand, or coil based purely on the geometry of the Cα trace. It serves as a fallback when the full backbone (and thus DSSP) is unavailable.

Summarize the fold with a handful of shape descriptors and a per-residue structural alphabet.

  · Radius of gyration (Rg) is the root-mean-square distance of Cα atoms from their centroid — a single number for overall size and compactness. A globular domain of N residues has Rg ≈ 2.2·N^0.38 Å; an extended or disordered chain has a much larger Rg. The Cα contact count is the number of residue pairs whose Cα atoms are within 8 Å and are more than four positions apart in sequence — a standard proxy for tertiary packing density. The bounding box is the smallest axis-aligned box enclosing all Cα atoms.

  · Foldseek's 3Di representation compresses backbone geometry into a per-residue letter drawn from a learned twenty-state alphabet. It captures the tertiary interaction pattern around each residue — which residues are packed against it in space, regardless of where they are in sequence.

  · Accessible surface area quantifies burial. A residue with SASA near zero is packed into the hydrophobic core; one with SASA >100 Å² sits on the surface. Computed here via the Shrake–Rupley numerical algorithm with a 1.4 Å probe.

Ask how reliable the model is.

  · For AlphaFold models, the B-factor field carries pLDDT — the model's own estimate of local accuracy on a 0–100 scale. Regions with pLDDT<50 should be treated as essentially unmodeled; they often correspond to intrinsically disordered segments.

  · For experimental (PDB) structures, the B-factor (temperature factor) quantifies the positional spread of each atom in the crystal — a combination of thermal vibration and static disorder — in units of Å². High B-factors mark flexible loops or poorly resolved regions; low B-factors mark the rigid, well-ordered core.

  · PAE(i, j) answers: if I align the predicted and true structures on residue i, how far off (in Å) do I expect residue j to be? A block-diagonal PAE matrix with low values on the blocks and high values off-diagonal is the signature of a multi-domain protein with confidently predicted domains but uncertain inter-domain orientation.

Place it in context: what it resembles, what it is annotated as, and how it looks.

  · Structural nearest neighbors (via Foldseek easy-search vs the PDB). Reported per hit: target PDB id, E-value, and alignment TM-score. A TM-score above ~0.5 is the conventional threshold for 'same fold'.

  · Functional annotations link the protein to curated databases. InterPro entries identify conserved domains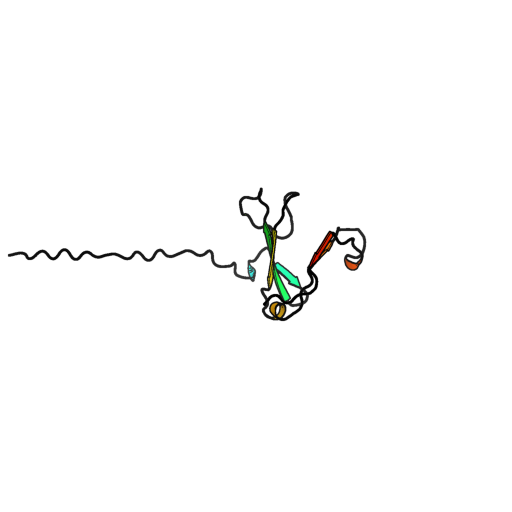 and families by matching the sequence against member-database signatures (Pfam, PROSITE, CDD, …). Gene Ontology (GO) terms describe molecular function, biological process, and cellular component in a controlled vocabulary. CATH places the structure in a hierarchical fold classification (Class/Architecture/Topology/Homologous-superfamily). The organism is the source species.

  · Plot images: a contact map (which residues are close in 3D, as an N×N binary image), a Ramachandran scatter (backbone torsion angles, revealing secondary-structure composition at a glance), and — for AlphaFold structures — a PAE heatmap (pairwise prediction confidence).

  · Structure images are PyMOL renders from six orthogonal camera directions.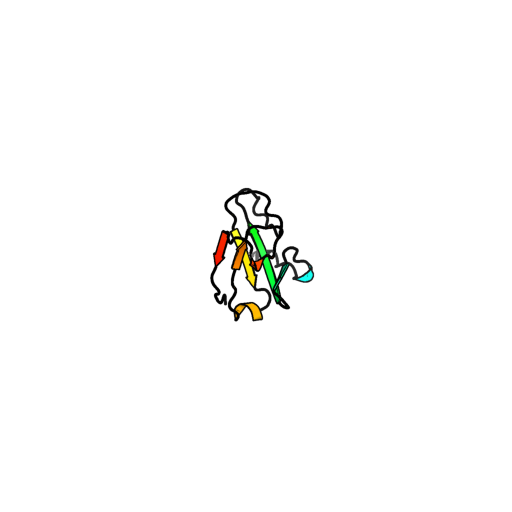 Cartoon representation draws helices as coils and strands as arrows; sticks shows the backbone as bonds; surface shows the solvent-excluded envelope. Rainbow coloring maps sequence position to hue (blue→red, N→C); chain coloring assigns a distinct color per polypeptide.